Protein AF-A0A1V4RR25-F1 (afdb_monomer)

Secondary structure (DSSP, 8-state):
--HHHHHHHHHHHHHHSS--TT-HHHHHHHHHHHHHHH-----GGGSSHHHHSSHHHHHHHHHHHH-TT--------

Structure (mmCIF, N/CA/C/O backbone):
data_AF-A0A1V4RR25-F1
#
_entry.id   AF-A0A1V4RR25-F1
#
loop_
_atom_site.group_PDB
_atom_site.id
_atom_site.type_symbol
_atom_site.label_atom_id
_atom_site.label_alt_id
_atom_site.label_comp_id
_atom_site.label_asym_id
_atom_site.label_entity_id
_atom_site.label_seq_id
_atom_site.pdbx_PDB_ins_code
_atom_site.Cartn_x
_atom_site.Cartn_y
_atom_site.Cartn_z
_atom_site.occupancy
_atom_site.B_iso_or_equiv
_atom_site.auth_seq_id
_atom_site.auth_comp_id
_atom_site.auth_asym_id
_atom_site.auth_atom_id
_atom_site.pdbx_PDB_model_num
ATOM 1 N N . MET A 1 1 ? -8.028 1.087 12.893 1.00 63.69 1 MET A N 1
ATOM 2 C CA . MET A 1 1 ? -7.101 2.077 12.337 1.00 63.69 1 MET A CA 1
ATOM 3 C C . MET A 1 1 ? -7.899 3.276 11.906 1.00 63.69 1 MET A C 1
ATOM 5 O O . MET A 1 1 ? -8.934 3.080 11.276 1.00 63.69 1 MET A O 1
ATOM 9 N N . ASP A 1 2 ? -7.465 4.468 12.288 1.00 73.50 2 ASP A N 1
ATOM 10 C CA . ASP A 1 2 ? -8.038 5.716 11.784 1.00 73.50 2 ASP A CA 1
ATOM 11 C C . ASP A 1 2 ? -7.326 6.187 10.499 1.00 73.50 2 ASP A C 1
ATOM 13 O O . ASP A 1 2 ? -6.329 5.607 10.059 1.00 73.50 2 ASP A O 1
ATOM 17 N N . SER A 1 3 ? -7.865 7.222 9.848 1.00 73.62 3 SER A N 1
ATOM 18 C CA . SER A 1 3 ? -7.309 7.754 8.599 1.00 73.62 3 SER A CA 1
ATOM 19 C C . SER A 1 3 ? -5.890 8.310 8.752 1.00 73.62 3 SER A C 1
ATOM 21 O O . SER A 1 3 ? -5.141 8.336 7.777 1.00 73.62 3 SER A O 1
ATOM 23 N N . GLN A 1 4 ? -5.517 8.762 9.951 1.00 77.69 4 GLN A N 1
ATOM 24 C CA . GLN A 1 4 ? -4.204 9.336 10.221 1.00 77.69 4 GLN A CA 1
ATOM 25 C C . GLN A 1 4 ? -3.143 8.236 10.346 1.00 77.69 4 GLN A C 1
ATOM 27 O O . GLN A 1 4 ? -2.072 8.361 9.756 1.00 77.69 4 GLN A O 1
ATOM 32 N N . GLU A 1 5 ? -3.463 7.127 11.016 1.00 79.44 5 GLU A N 1
ATOM 33 C CA . GLU A 1 5 ? -2.591 5.948 11.090 1.00 79.44 5 GLU A CA 1
ATOM 34 C C . GLU A 1 5 ? -2.315 5.360 9.693 1.00 79.44 5 GLU A C 1
ATOM 36 O O . GLU A 1 5 ? -1.179 5.002 9.384 1.00 79.44 5 GLU A O 1
ATOM 41 N N . ILE A 1 6 ? -3.326 5.313 8.809 1.00 79.12 6 ILE A N 1
ATOM 42 C CA . ILE A 1 6 ? -3.153 4.874 7.409 1.00 79.12 6 ILE A CA 1
ATOM 43 C C . ILE A 1 6 ? -2.147 5.777 6.684 1.00 79.12 6 ILE A C 1
ATOM 45 O O . ILE A 1 6 ? -1.223 5.282 6.032 1.00 79.12 6 ILE A O 1
ATOM 49 N N . HIS A 1 7 ? -2.324 7.095 6.809 1.00 80.19 7 HIS A N 1
ATOM 50 C CA . HIS A 1 7 ? -1.456 8.081 6.176 1.00 80.19 7 HIS A CA 1
ATOM 51 C C . HIS A 1 7 ? -0.007 7.952 6.658 1.00 80.19 7 HIS A C 1
ATOM 53 O O . HIS A 1 7 ? 0.913 7.909 5.842 1.00 80.19 7 HIS A O 1
ATOM 59 N N . GLU A 1 8 ? 0.206 7.851 7.973 1.00 82.19 8 GLU A N 1
ATOM 60 C CA . GLU A 1 8 ? 1.540 7.727 8.566 1.00 82.19 8 GLU A CA 1
ATOM 61 C C . GLU A 1 8 ? 2.247 6.450 8.096 1.00 82.19 8 GLU A C 1
ATOM 63 O O . GLU A 1 8 ? 3.380 6.530 7.614 1.00 82.19 8 GLU A O 1
ATOM 68 N N . CYS A 1 9 ? 1.572 5.297 8.118 1.00 82.00 9 CYS A N 1
ATOM 69 C CA . CYS A 1 9 ? 2.162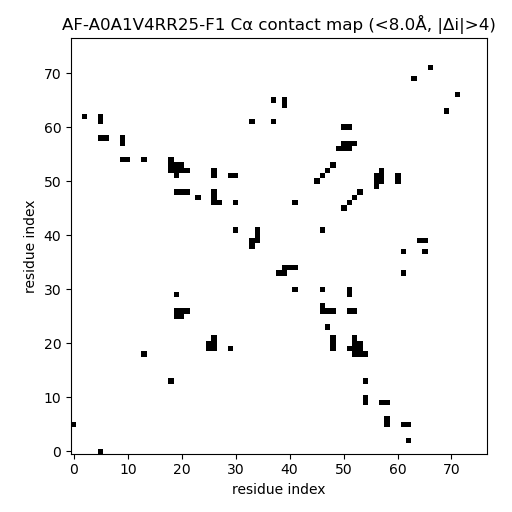 4.039 7.663 1.00 82.00 9 CYS A CA 1
ATOM 70 C C . CYS A 1 9 ? 2.538 4.054 6.174 1.00 82.00 9 CYS A C 1
ATOM 72 O O . CYS A 1 9 ? 3.623 3.598 5.800 1.00 82.00 9 CYS A O 1
ATOM 74 N N . ILE A 1 10 ? 1.671 4.590 5.311 1.00 80.56 10 ILE A N 1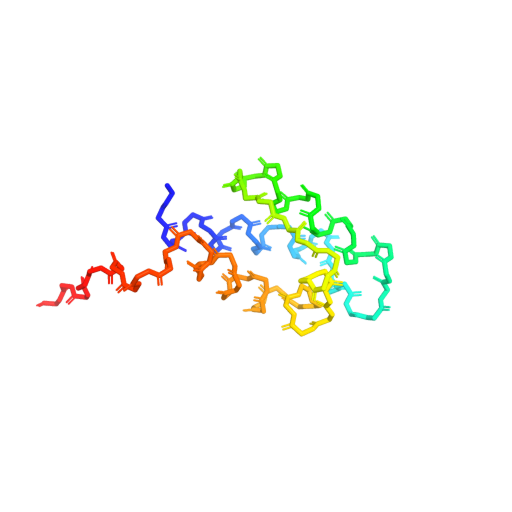
ATOM 75 C CA . ILE A 1 10 ? 1.938 4.659 3.867 1.00 80.56 10 ILE A CA 1
ATOM 76 C C . ILE A 1 10 ? 3.028 5.692 3.566 1.00 80.56 10 ILE A C 1
ATOM 78 O O . ILE A 1 10 ? 3.890 5.446 2.721 1.00 80.56 10 ILE A O 1
ATOM 82 N N . ALA A 1 11 ? 3.053 6.816 4.284 1.00 79.69 11 ALA A N 1
ATOM 83 C CA . ALA A 1 11 ? 4.106 7.818 4.156 1.00 79.69 11 ALA A CA 1
ATOM 84 C C . ALA A 1 11 ? 5.473 7.288 4.619 1.00 79.69 11 ALA A C 1
ATOM 86 O O . ALA A 1 11 ? 6.497 7.618 4.017 1.00 79.69 11 ALA A O 1
ATOM 87 N N . GLU A 1 12 ? 5.525 6.469 5.673 1.00 78.94 12 GLU A N 1
ATOM 88 C CA . GLU A 1 12 ? 6.759 5.806 6.106 1.00 78.94 12 GLU A CA 1
ATOM 89 C C . GLU A 1 12 ? 7.243 4.773 5.091 1.00 78.94 12 GLU A C 1
ATOM 91 O O . GLU A 1 12 ? 8.413 4.808 4.700 1.00 78.94 12 GLU A O 1
ATOM 96 N N . PHE A 1 13 ? 6.345 3.922 4.591 1.00 77.81 13 PHE A N 1
ATOM 97 C CA . PHE A 1 13 ? 6.664 2.993 3.509 1.00 77.81 13 PHE A CA 1
ATOM 98 C C . PHE A 1 13 ? 7.179 3.737 2.269 1.00 77.81 13 PHE A C 1
ATOM 100 O O . PHE A 1 13 ? 8.175 3.347 1.654 1.00 77.81 13 PHE A O 1
ATOM 107 N N . GLY A 1 14 ? 6.572 4.880 1.959 1.00 70.19 14 GLY A N 1
ATOM 108 C CA . GLY A 1 14 ? 6.954 5.695 0.823 1.00 70.19 14 GLY A CA 1
ATOM 109 C C . GLY A 1 14 ? 8.308 6.397 0.925 1.00 70.19 14 GLY A C 1
ATOM 110 O O . GLY A 1 14 ? 8.945 6.689 -0.089 1.00 70.19 14 GLY A O 1
ATOM 111 N N . LYS A 1 15 ? 8.813 6.609 2.143 1.00 71.19 15 LYS A N 1
ATOM 112 C CA . LYS A 1 15 ? 10.196 7.063 2.362 1.00 71.19 15 LYS A CA 1
ATOM 113 C C . LYS A 1 15 ? 11.220 5.959 2.092 1.00 71.19 15 LYS A C 1
ATOM 115 O O . LYS A 1 15 ? 12.366 6.274 1.781 1.00 71.19 15 LYS A O 1
ATOM 120 N N . ILE A 1 16 ? 10.824 4.693 2.226 1.00 70.69 16 ILE A N 1
ATOM 121 C CA . ILE A 1 16 ? 11.682 3.522 1.996 1.00 70.69 16 ILE A CA 1
ATOM 122 C C . ILE A 1 16 ? 11.683 3.150 0.506 1.00 70.69 16 ILE A C 1
ATOM 124 O O . ILE A 1 16 ? 12.745 2.896 -0.062 1.00 70.69 16 ILE A O 1
ATOM 128 N N . ARG A 1 17 ? 10.512 3.176 -0.143 1.00 65.56 17 ARG A N 1
ATOM 129 C CA . ARG A 1 17 ? 10.340 2.989 -1.592 1.00 65.56 17 ARG A CA 1
ATOM 130 C C . ARG A 1 17 ? 9.744 4.252 -2.217 1.00 65.56 17 ARG A C 1
ATOM 132 O O . ARG A 1 17 ? 8.538 4.487 -2.135 1.00 65.56 17 ARG A O 1
ATOM 139 N N . GLN A 1 18 ? 10.597 5.042 -2.874 1.00 62.94 18 GLN A N 1
ATOM 140 C CA . GLN A 1 18 ? 10.167 6.147 -3.736 1.00 62.94 18 GLN A CA 1
ATOM 141 C C . GLN A 1 18 ? 9.481 5.576 -4.983 1.00 62.94 18 GLN A C 1
ATOM 143 O O . GLN A 1 18 ? 10.163 5.218 -5.934 1.00 62.94 18 GLN A O 1
ATOM 148 N N . ASP A 1 19 ? 8.152 5.493 -4.923 1.00 64.56 19 ASP A N 1
ATOM 149 C CA . ASP A 1 19 ? 7.209 5.146 -5.992 1.00 64.56 19 ASP A CA 1
ATOM 150 C C . ASP A 1 19 ? 7.399 3.774 -6.666 1.00 64.56 19 ASP A C 1
ATOM 152 O O . ASP A 1 19 ? 8.443 3.434 -7.219 1.00 64.56 19 ASP A O 1
ATOM 156 N N . ALA A 1 20 ? 6.336 2.967 -6.667 1.00 68.75 20 ALA A N 1
ATOM 157 C CA . ALA A 1 20 ? 6.335 1.694 -7.386 1.00 68.75 20 ALA A CA 1
ATOM 158 C C . ALA A 1 20 ? 6.275 1.895 -8.910 1.00 68.75 20 ALA A C 1
ATOM 160 O O . ALA A 1 20 ? 6.798 1.079 -9.671 1.00 68.75 20 ALA A O 1
ATOM 161 N N . GLY A 1 21 ? 5.682 3.009 -9.359 1.00 69.31 21 GLY A N 1
ATOM 162 C CA . GLY A 1 21 ? 5.589 3.369 -10.768 1.00 69.31 21 GLY A CA 1
ATOM 163 C C . GLY A 1 21 ? 4.989 2.238 -11.608 1.00 69.31 21 GLY A C 1
ATOM 164 O O . GLY A 1 21 ? 3.908 1.738 -11.311 1.00 69.31 21 GLY A O 1
ATOM 165 N N . ARG A 1 22 ? 5.717 1.831 -12.656 1.00 66.12 22 ARG A N 1
ATOM 166 C CA . ARG A 1 22 ? 5.351 0.736 -13.579 1.00 66.12 22 ARG A CA 1
ATOM 167 C C . ARG A 1 22 ? 6.078 -0.577 -13.314 1.00 66.12 22 ARG A C 1
ATOM 169 O O . ARG A 1 22 ? 6.016 -1.483 -14.141 1.00 66.12 22 ARG A O 1
ATOM 176 N N . ASP A 1 23 ? 6.835 -0.660 -12.229 1.00 81.56 23 ASP A N 1
ATOM 177 C CA . ASP A 1 23 ? 7.583 -1.867 -11.909 1.00 81.56 23 ASP A CA 1
ATOM 178 C C . ASP A 1 23 ? 6.638 -2.881 -11.246 1.00 81.56 23 ASP A C 1
ATOM 180 O O . ASP A 1 23 ? 6.152 -2.670 -10.137 1.00 81.56 23 ASP A O 1
ATOM 184 N N . GLU A 1 24 ? 6.347 -3.979 -11.944 1.00 79.50 24 GLU A N 1
ATOM 185 C CA . GLU A 1 24 ? 5.441 -5.025 -11.450 1.00 79.50 24 GLU A CA 1
ATOM 186 C C . GLU A 1 24 ? 5.925 -5.648 -10.133 1.00 79.50 24 GLU A C 1
ATOM 188 O O . GLU A 1 24 ? 5.111 -5.939 -9.258 1.00 79.50 24 GLU A O 1
ATOM 193 N N . ALA A 1 25 ? 7.240 -5.811 -9.946 1.00 85.00 25 ALA A N 1
ATOM 194 C CA . ALA A 1 25 ? 7.782 -6.329 -8.693 1.00 85.00 25 ALA A CA 1
ATOM 195 C C . ALA A 1 25 ? 7.607 -5.308 -7.561 1.00 85.00 25 ALA A C 1
ATOM 197 O O . ALA A 1 25 ? 7.313 -5.679 -6.426 1.00 85.00 25 ALA A O 1
ATOM 198 N N . ALA A 1 26 ? 7.729 -4.017 -7.872 1.00 84.81 26 ALA A N 1
ATOM 199 C CA . ALA A 1 26 ? 7.436 -2.956 -6.924 1.00 84.81 26 ALA A CA 1
ATOM 200 C C . ALA A 1 26 ? 5.964 -2.920 -6.516 1.00 84.81 26 ALA A C 1
ATOM 202 O O . ALA A 1 26 ? 5.680 -2.845 -5.324 1.00 84.81 26 ALA A O 1
ATOM 203 N N . LEU A 1 27 ? 5.046 -3.001 -7.482 1.00 86.31 27 LEU A N 1
ATOM 204 C CA . LEU A 1 27 ? 3.605 -3.028 -7.228 1.00 86.31 27 LEU A CA 1
ATOM 205 C C . LEU A 1 27 ? 3.218 -4.234 -6.366 1.00 86.31 27 LEU A C 1
ATOM 207 O O . LEU A 1 27 ? 2.454 -4.077 -5.418 1.00 86.31 27 LEU A O 1
ATOM 211 N N . MET A 1 28 ? 3.807 -5.402 -6.636 1.00 89.00 28 MET A N 1
ATOM 212 C CA . MET A 1 28 ? 3.613 -6.609 -5.830 1.00 89.00 28 MET A CA 1
ATOM 213 C C . MET A 1 28 ? 4.112 -6.428 -4.388 1.00 89.00 28 MET A C 1
ATOM 215 O O . MET A 1 28 ? 3.445 -6.845 -3.447 1.00 89.00 28 MET A O 1
ATOM 219 N N . GLU A 1 29 ? 5.262 -5.783 -4.177 1.00 87.75 29 GLU A N 1
ATOM 220 C CA . GLU A 1 29 ? 5.751 -5.504 -2.821 1.00 87.75 29 GLU A CA 1
ATOM 221 C C . GLU A 1 29 ? 4.851 -4.525 -2.059 1.00 87.75 29 GLU A C 1
ATOM 223 O O . GLU A 1 29 ? 4.602 -4.729 -0.870 1.00 87.75 29 GLU A O 1
ATOM 228 N N . VAL A 1 30 ? 4.332 -3.488 -2.728 1.00 87.38 30 VAL A N 1
ATOM 229 C CA . VAL A 1 30 ? 3.348 -2.577 -2.119 1.00 87.38 30 VAL A CA 1
ATOM 230 C C . VAL A 1 30 ? 2.064 -3.329 -1.787 1.00 87.38 30 VAL A C 1
ATOM 232 O O . VAL A 1 30 ? 1.509 -3.123 -0.712 1.00 87.38 30 VAL A O 1
ATOM 235 N N . ALA A 1 31 ? 1.614 -4.215 -2.677 1.00 89.88 31 ALA A N 1
ATOM 236 C CA . ALA A 1 31 ? 0.439 -5.040 -2.453 1.00 89.88 31 ALA A CA 1
ATOM 237 C C . ALA A 1 31 ? 0.609 -5.907 -1.201 1.00 89.88 31 ALA A C 1
ATOM 239 O O . ALA A 1 31 ? -0.190 -5.789 -0.281 1.00 89.88 31 ALA A O 1
ATOM 240 N N . LEU A 1 32 ? 1.698 -6.675 -1.104 1.00 89.56 32 LEU A N 1
ATOM 241 C CA . LEU A 1 32 ? 1.983 -7.518 0.062 1.00 89.56 32 LEU A CA 1
ATOM 242 C C . LEU A 1 32 ? 2.061 -6.714 1.365 1.00 89.56 32 LEU A C 1
ATOM 244 O O . LEU A 1 32 ? 1.535 -7.147 2.386 1.00 89.56 32 LEU A O 1
ATOM 248 N N . PHE A 1 33 ? 2.692 -5.536 1.332 1.00 88.62 33 PHE A N 1
ATOM 249 C CA . PHE A 1 33 ? 2.734 -4.636 2.485 1.00 88.62 33 PHE A CA 1
ATOM 250 C C . PHE A 1 33 ? 1.330 -4.195 2.907 1.00 88.62 33 PHE A C 1
ATOM 252 O O . PHE A 1 33 ? 0.999 -4.207 4.089 1.00 88.62 33 PHE A O 1
ATOM 259 N N . VAL A 1 34 ? 0.498 -3.815 1.939 1.00 87.94 34 VAL A N 1
ATOM 260 C CA . VAL A 1 34 ? -0.873 -3.379 2.187 1.00 87.94 34 VAL A CA 1
ATOM 261 C C . VAL A 1 34 ? -1.738 -4.527 2.722 1.00 87.94 34 VAL A C 1
ATOM 263 O O . VAL A 1 34 ? -2.508 -4.328 3.663 1.00 87.94 34 VAL A O 1
ATOM 266 N N . GLU A 1 35 ? -1.612 -5.729 2.166 1.00 90.19 35 GLU A N 1
ATOM 267 C CA . GLU A 1 35 ? -2.362 -6.898 2.629 1.00 90.19 35 GLU A CA 1
ATOM 268 C C . GLU A 1 35 ? -1.983 -7.296 4.059 1.00 90.19 35 GLU A C 1
ATOM 270 O O . GLU A 1 35 ? -2.866 -7.521 4.888 1.00 90.19 35 GLU A O 1
ATOM 275 N N . ASP A 1 36 ? -0.683 -7.326 4.369 1.00 89.25 36 ASP A N 1
ATOM 276 C CA . ASP A 1 36 ? -0.170 -7.676 5.697 1.00 89.25 36 ASP A CA 1
ATOM 277 C C . ASP A 1 36 ? -0.545 -6.623 6.750 1.00 89.25 36 ASP A C 1
ATOM 279 O O . ASP A 1 36 ? -1.021 -6.959 7.835 1.00 89.25 36 ASP A O 1
ATOM 283 N N . LEU A 1 37 ? -0.391 -5.337 6.418 1.00 87.19 37 LEU A N 1
ATOM 284 C CA . LEU A 1 37 ? -0.597 -4.251 7.371 1.00 87.19 37 LEU A CA 1
ATOM 285 C C . LEU A 1 37 ? -2.079 -3.969 7.641 1.00 87.19 37 LEU A C 1
ATOM 287 O O . LEU A 1 37 ? -2.477 -3.780 8.791 1.00 87.19 37 LEU A O 1
ATOM 291 N N . PHE A 1 38 ? -2.895 -3.907 6.589 1.00 85.31 38 PHE A N 1
ATOM 292 C CA . PHE A 1 38 ? -4.301 -3.512 6.703 1.00 85.31 38 PHE A CA 1
ATOM 293 C C . PHE A 1 38 ? -5.254 -4.712 6.741 1.00 85.31 38 PHE A C 1
ATOM 295 O O . PHE A 1 38 ? -6.456 -4.526 6.932 1.00 85.31 38 PHE A O 1
ATOM 302 N N . GLY A 1 39 ? -4.747 -5.938 6.567 1.00 85.62 39 GLY A N 1
ATOM 303 C CA . GLY A 1 39 ? -5.557 -7.158 6.570 1.00 85.62 39 GLY A CA 1
ATOM 304 C C . GLY A 1 39 ? -6.558 -7.226 5.414 1.00 85.62 39 GLY A C 1
ATOM 305 O O . GLY A 1 39 ? -7.590 -7.890 5.532 1.00 85.62 39 GLY A O 1
ATOM 306 N N . ILE A 1 40 ? -6.292 -6.506 4.321 1.00 85.81 40 ILE A N 1
ATOM 307 C CA . ILE A 1 40 ? -7.116 -6.528 3.110 1.00 85.81 40 ILE A CA 1
ATOM 308 C C . ILE A 1 40 ? -6.547 -7.535 2.113 1.00 85.81 40 ILE A C 1
ATOM 310 O O . ILE A 1 40 ? -5.368 -7.846 2.161 1.00 85.81 40 ILE A O 1
ATOM 314 N N . VAL A 1 41 ? -7.382 -8.048 1.211 1.00 88.62 41 VAL A N 1
ATOM 315 C CA . VAL A 1 41 ? -6.929 -8.916 0.115 1.00 88.62 41 VAL A CA 1
ATOM 316 C C . VAL A 1 41 ? -7.082 -8.157 -1.196 1.00 88.62 41 V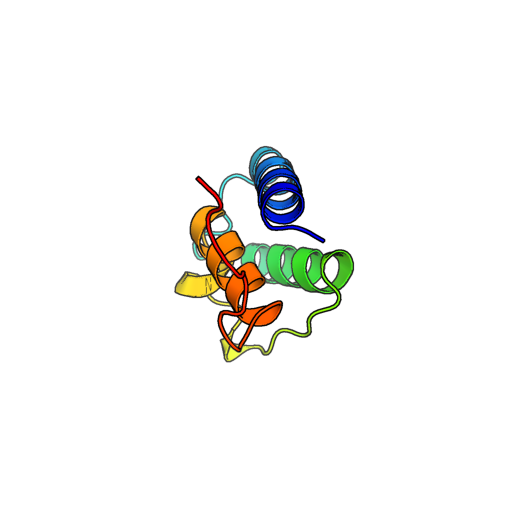AL A C 1
ATOM 318 O O . VAL A 1 41 ? -8.157 -7.613 -1.489 1.00 88.62 41 VAL A O 1
ATOM 321 N N . LEU A 1 42 ? -5.992 -8.102 -1.950 1.00 88.94 42 LEU A N 1
ATOM 322 C CA . LEU A 1 42 ? -5.881 -7.479 -3.256 1.00 88.94 42 LEU A CA 1
ATOM 323 C C . LEU A 1 42 ? -6.017 -8.549 -4.336 1.00 88.94 42 LEU A C 1
ATOM 325 O O . LEU A 1 42 ? -5.445 -9.632 -4.252 1.00 88.94 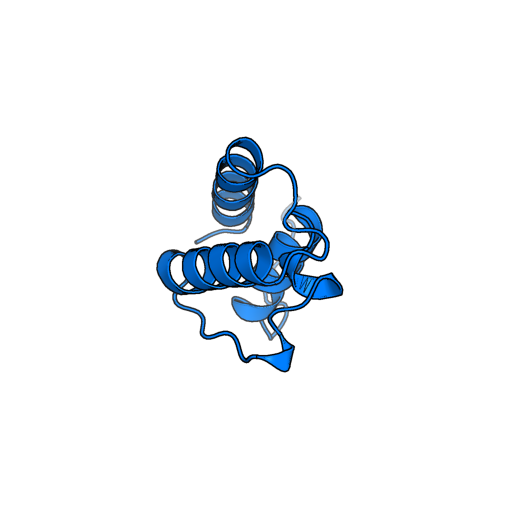42 LEU A O 1
ATOM 329 N N . SER A 1 43 ? -6.795 -8.249 -5.367 1.00 90.81 43 SER A N 1
ATOM 330 C CA . SER A 1 43 ? -6.813 -9.058 -6.588 1.00 90.81 43 SER A CA 1
ATOM 331 C C . SER A 1 43 ? -5.757 -8.575 -7.582 1.00 90.81 43 SER A C 1
ATOM 333 O O . SER A 1 43 ? -5.373 -7.410 -7.544 1.00 90.81 43 SER A O 1
ATOM 335 N N . ASP A 1 44 ? -5.327 -9.439 -8.506 1.00 87.62 44 ASP A N 1
ATOM 336 C CA . ASP A 1 44 ? -4.332 -9.088 -9.536 1.00 87.62 44 ASP A CA 1
ATOM 337 C C . ASP A 1 44 ? -4.725 -7.827 -10.330 1.00 87.62 44 ASP A C 1
ATOM 339 O O . ASP A 1 44 ? -3.877 -6.986 -10.617 1.00 87.62 44 ASP A O 1
ATOM 343 N N . ASP A 1 45 ? -6.021 -7.642 -10.612 1.00 89.50 45 ASP A N 1
ATOM 344 C CA . ASP A 1 45 ? -6.551 -6.454 -11.301 1.00 89.50 45 ASP A CA 1
ATOM 345 C C . ASP A 1 45 ? -6.411 -5.161 -10.472 1.00 89.50 45 ASP A C 1
ATOM 347 O O . ASP A 1 45 ? -6.404 -4.053 -11.012 1.00 89.50 45 ASP A O 1
ATOM 351 N N . GLU A 1 46 ? -6.316 -5.283 -9.147 1.00 89.75 46 GLU A N 1
ATOM 352 C CA . GLU A 1 46 ? -6.133 -4.161 -8.226 1.00 89.75 46 GLU A CA 1
ATOM 353 C C . GLU A 1 46 ? -4.656 -3.805 -8.028 1.00 89.75 46 GLU A C 1
ATOM 355 O O . GLU A 1 46 ? -4.360 -2.668 -7.649 1.00 89.75 46 GLU A O 1
ATOM 360 N N . ILE A 1 47 ? -3.739 -4.731 -8.329 1.00 89.50 47 ILE A N 1
ATOM 361 C CA . ILE A 1 47 ? -2.285 -4.541 -8.251 1.00 89.50 47 ILE A CA 1
ATOM 362 C C . ILE A 1 47 ? -1.806 -3.840 -9.528 1.00 89.50 47 ILE A C 1
ATOM 364 O O . ILE A 1 47 ? -1.185 -4.421 -10.415 1.00 89.50 47 ILE A O 1
ATOM 368 N N . CYS A 1 48 ? -2.122 -2.552 -9.639 1.00 89.44 48 CYS A N 1
ATOM 369 C CA . CYS A 1 48 ? -1.799 -1.744 -10.810 1.00 89.44 48 CYS A CA 1
ATOM 370 C C . CYS A 1 48 ? -1.251 -0.361 -10.433 1.00 89.44 48 CYS A C 1
ATOM 372 O O . CYS A 1 48 ? -1.431 0.121 -9.313 1.00 89.44 48 CYS A O 1
ATOM 374 N N . GLU A 1 49 ? -0.601 0.301 -11.395 1.00 88.19 49 GLU A N 1
ATOM 375 C CA . GLU A 1 49 ? -0.041 1.655 -11.234 1.00 88.19 49 GLU A CA 1
ATOM 376 C C . GLU A 1 49 ? -1.100 2.664 -10.750 1.00 88.19 49 GLU A C 1
ATOM 378 O O . GLU A 1 49 ? -0.808 3.524 -9.923 1.00 88.19 49 GLU A O 1
ATOM 383 N N . GLU A 1 50 ? -2.348 2.535 -11.207 1.00 88.38 50 GLU A N 1
ATOM 384 C CA . GLU A 1 50 ? -3.435 3.464 -10.870 1.00 88.38 50 GLU A CA 1
ATOM 385 C C . GLU A 1 50 ? -3.875 3.382 -9.400 1.00 88.38 50 GLU A C 1
ATOM 387 O O . GLU A 1 50 ? -4.381 4.368 -8.860 1.00 88.38 50 GLU A O 1
ATOM 392 N N . ASN A 1 51 ? -3.659 2.235 -8.748 1.00 87.94 51 ASN A N 1
ATOM 393 C CA . ASN A 1 51 ? -4.020 2.015 -7.348 1.00 87.94 51 ASN A CA 1
ATOM 394 C C . ASN A 1 51 ? -2.809 2.061 -6.415 1.00 87.94 51 ASN A C 1
ATOM 396 O O . ASN A 1 51 ? -2.926 2.591 -5.318 1.00 87.94 51 ASN A O 1
ATOM 400 N N . LEU A 1 52 ? -1.666 1.505 -6.828 1.00 88.75 52 LEU A N 1
ATOM 401 C CA . LEU A 1 52 ? -0.500 1.274 -5.965 1.00 88.75 52 LEU A CA 1
ATOM 402 C C . LEU A 1 52 ? 0.785 1.947 -6.474 1.00 88.75 52 LEU A C 1
ATOM 404 O O . LEU A 1 52 ? 1.829 1.850 -5.829 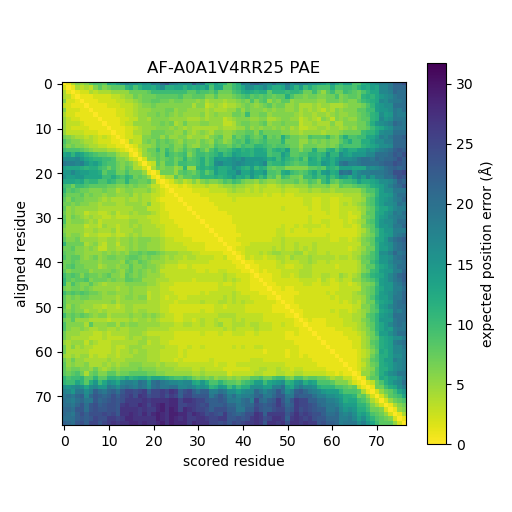1.00 88.75 52 LEU A O 1
ATOM 408 N N . GLY A 1 53 ? 0.739 2.615 -7.631 1.00 85.12 53 GLY A N 1
ATOM 409 C CA . GLY A 1 53 ? 1.926 3.171 -8.289 1.00 85.12 53 GLY A CA 1
ATOM 410 C C . GLY A 1 53 ? 2.561 4.348 -7.551 1.00 85.12 53 GLY A C 1
ATOM 411 O O . GLY A 1 53 ? 3.766 4.568 -7.681 1.00 85.12 53 GLY A O 1
ATOM 412 N N . ALA A 1 54 ? 1.775 5.072 -6.752 1.00 85.69 54 ALA A N 1
ATOM 413 C CA . ALA A 1 54 ? 2.215 6.216 -5.960 1.00 85.69 54 ALA A CA 1
ATOM 414 C C . ALA A 1 54 ? 1.542 6.215 -4.582 1.00 85.69 54 ALA A C 1
ATOM 416 O O . ALA A 1 54 ? 0.407 5.761 -4.438 1.00 85.69 54 ALA A O 1
ATOM 417 N N . HIS A 1 55 ? 2.210 6.776 -3.570 1.00 84.56 55 HIS A N 1
ATOM 418 C CA . HIS A 1 55 ? 1.753 6.701 -2.170 1.00 84.56 55 HIS A CA 1
ATOM 419 C C . HIS A 1 55 ? 0.346 7.263 -1.958 1.00 84.56 55 HIS A C 1
ATOM 421 O O . HIS A 1 55 ? -0.464 6.675 -1.250 1.00 84.56 55 HIS A O 1
ATOM 427 N N . ASN A 1 56 ? 0.029 8.374 -2.621 1.00 83.56 56 ASN A N 1
ATOM 428 C CA . ASN A 1 56 ? -1.283 9.012 -2.548 1.00 83.56 56 ASN A CA 1
ATOM 429 C C . ASN A 1 56 ? -2.402 8.185 -3.208 1.00 83.56 56 ASN A C 1
ATOM 431 O O . ASN A 1 56 ? -3.570 8.347 -2.852 1.00 83.56 56 ASN A O 1
ATOM 435 N N . LEU A 1 57 ? -2.071 7.349 -4.196 1.00 88.12 57 LEU A N 1
ATOM 436 C CA . LEU A 1 57 ? -3.012 6.422 -4.824 1.00 88.12 57 LEU A CA 1
ATOM 437 C C . LEU A 1 57 ? -3.263 5.245 -3.885 1.00 88.12 57 LEU A C 1
ATOM 439 O O . LEU A 1 57 ? -4.423 4.956 -3.586 1.00 88.12 57 LEU A O 1
ATOM 443 N N . THR A 1 58 ? -2.189 4.677 -3.327 1.00 88.00 58 THR A N 1
ATOM 444 C CA . THR A 1 58 ? -2.257 3.577 -2.360 1.00 88.00 58 THR A CA 1
ATOM 445 C C . THR A 1 58 ? -3.097 3.962 -1.151 1.00 88.00 58 THR A C 1
ATOM 447 O O . THR A 1 58 ? -3.985 3.217 -0.753 1.00 88.00 58 THR A O 1
ATOM 450 N N . GLU A 1 59 ? -2.885 5.157 -0.600 1.00 87.50 59 GLU A N 1
ATOM 451 C CA . GLU A 1 59 ? -3.652 5.669 0.537 1.00 87.50 59 GLU A CA 1
ATOM 452 C C . GLU A 1 59 ? -5.149 5.748 0.241 1.00 87.50 59 GLU A C 1
ATOM 454 O O . GLU A 1 59 ? -5.964 5.198 0.983 1.00 87.50 59 GLU A O 1
ATOM 459 N N . LYS A 1 60 ? -5.523 6.370 -0.882 1.00 87.88 60 LYS A N 1
ATOM 460 C CA . LYS A 1 60 ? -6.929 6.469 -1.294 1.00 87.88 60 LYS A CA 1
ATOM 461 C C . LYS A 1 60 ? -7.552 5.098 -1.523 1.00 87.88 60 LYS A C 1
ATOM 463 O O . LYS A 1 60 ? -8.715 4.889 -1.180 1.00 87.88 60 LYS A O 1
ATOM 468 N N . PHE A 1 61 ? -6.794 4.182 -2.115 1.00 89.50 61 PHE A N 1
ATOM 469 C CA . PHE A 1 61 ? -7.243 2.826 -2.378 1.00 89.50 61 PHE A CA 1
ATOM 470 C C . PHE A 1 61 ? -7.495 2.058 -1.072 1.00 89.50 61 PHE A C 1
ATOM 472 O O . PHE A 1 61 ? -8.572 1.487 -0.891 1.00 89.50 61 PHE A O 1
ATOM 479 N N . VAL A 1 62 ? -6.545 2.102 -0.135 1.00 88.38 62 VAL A N 1
ATOM 480 C CA . VAL A 1 62 ? -6.649 1.445 1.175 1.00 88.38 62 VAL A CA 1
ATOM 481 C C . VAL A 1 62 ? -7.809 2.016 1.985 1.00 88.38 62 VAL A C 1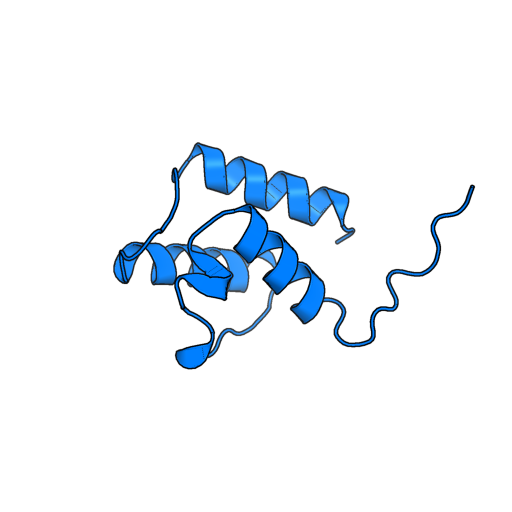
ATOM 483 O O . VAL A 1 62 ? -8.621 1.246 2.493 1.00 88.38 62 VAL A O 1
ATOM 486 N N . MET A 1 63 ? -7.958 3.343 2.044 1.00 85.44 63 MET A N 1
ATOM 487 C CA . MET A 1 63 ? -9.097 3.974 2.722 1.00 85.44 63 MET A CA 1
ATOM 488 C C . MET A 1 63 ? -10.434 3.502 2.145 1.00 85.44 63 MET A C 1
ATOM 490 O O . MET A 1 63 ? -11.334 3.135 2.893 1.00 85.44 63 MET A O 1
ATOM 494 N N . LYS A 1 64 ? -10.553 3.431 0.814 1.00 86.75 64 LYS A N 1
ATOM 495 C CA . LYS A 1 64 ? -11.76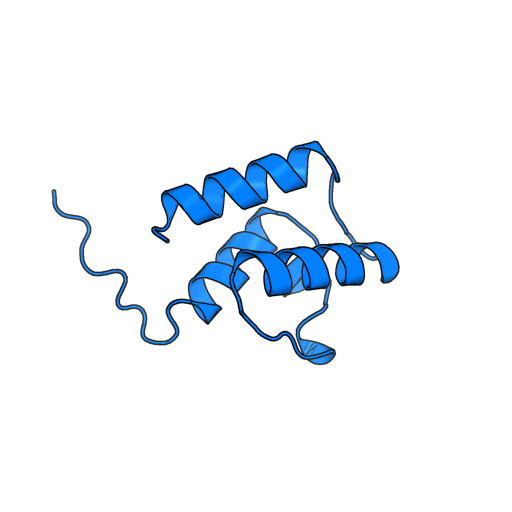7 2.941 0.147 1.00 86.75 64 LYS A CA 1
ATOM 496 C C . LYS A 1 64 ? -12.053 1.462 0.439 1.00 86.75 64 LYS A C 1
ATOM 498 O O . LYS A 1 64 ? -13.213 1.064 0.486 1.00 86.75 64 LYS A O 1
ATOM 503 N N . LYS A 1 65 ? -11.017 0.632 0.593 1.00 85.38 65 LYS A N 1
ATOM 504 C CA . LYS A 1 65 ? -11.153 -0.796 0.929 1.00 85.38 65 LYS A CA 1
ATOM 505 C C . LYS A 1 65 ? -11.557 -1.021 2.381 1.00 85.38 65 LYS A C 1
ATOM 507 O O . LYS A 1 65 ? -12.353 -1.917 2.645 1.00 85.38 65 LYS A O 1
ATOM 512 N N . LEU A 1 66 ? -11.002 -0.232 3.295 1.00 83.50 66 LEU A N 1
ATOM 513 C CA . LEU A 1 66 ? -11.312 -0.304 4.721 1.00 83.50 66 LEU A CA 1
ATOM 514 C C . LEU A 1 66 ? -12.687 0.293 5.043 1.00 83.50 66 LEU A C 1
ATOM 516 O O . LEU A 1 66 ? -13.326 -0.150 5.993 1.00 83.50 66 LEU A O 1
ATOM 520 N N . ASP A 1 67 ? -13.157 1.238 4.227 1.00 76.94 67 ASP A N 1
ATOM 521 C CA . ASP A 1 67 ? -14.463 1.877 4.373 1.00 76.94 67 ASP A CA 1
ATOM 522 C C . ASP A 1 67 ? -15.226 1.951 3.031 1.00 76.94 67 ASP A C 1
ATOM 524 O O . ASP A 1 67 ? -15.288 2.999 2.377 1.00 76.94 67 ASP A O 1
ATOM 528 N N . PRO A 1 68 ? -15.814 0.827 2.583 1.00 62.31 68 PRO A N 1
ATOM 529 C CA . PRO A 1 68 ? -16.530 0.753 1.311 1.00 62.31 68 PRO A CA 1
ATOM 530 C C . PRO A 1 68 ? -17.879 1.492 1.314 1.00 62.31 68 PRO A C 1
ATOM 532 O O . PRO A 1 68 ? -18.441 1.717 0.240 1.00 62.31 68 PRO A O 1
ATOM 535 N N . GLU A 1 69 ? -18.405 1.869 2.486 1.00 55.81 69 GLU A N 1
ATOM 536 C CA . GLU A 1 69 ? -19.679 2.589 2.634 1.00 55.81 69 GLU A CA 1
ATOM 537 C C . GLU A 1 69 ? -19.501 4.111 2.806 1.00 55.81 69 GLU A C 1
ATOM 539 O O . GLU A 1 69 ? -20.489 4.845 2.789 1.00 55.81 69 GLU A O 1
ATOM 544 N N . GLY A 1 70 ? -18.264 4.613 2.911 1.00 50.91 70 GLY A N 1
ATOM 545 C CA . GLY A 1 70 ? -17.999 6.038 3.120 1.00 50.91 70 GLY A CA 1
ATOM 546 C C . GLY A 1 70 ? -18.449 6.531 4.498 1.00 50.91 70 GLY A C 1
ATOM 547 O O . GLY A 1 70 ? -18.799 7.702 4.640 1.00 50.91 70 GLY A O 1
ATOM 548 N N . ILE A 1 71 ? -18.447 5.655 5.507 1.00 50.44 71 ILE A N 1
ATOM 549 C CA . ILE A 1 71 ? -18.803 5.977 6.896 1.00 50.44 71 ILE A CA 1
ATOM 550 C C . ILE A 1 71 ? -17.529 6.334 7.683 1.00 50.44 71 ILE A C 1
ATOM 552 O O . ILE A 1 71 ? -17.373 6.000 8.855 1.00 50.44 71 ILE A O 1
ATOM 556 N N . CYS A 1 72 ? -16.644 7.130 7.080 1.00 50.28 72 CYS A N 1
ATOM 557 C CA . CYS A 1 72 ? -15.787 8.025 7.844 1.00 50.28 72 CYS A CA 1
ATOM 558 C C . CYS A 1 72 ? -16.671 9.221 8.170 1.00 50.28 72 CYS A C 1
ATOM 560 O O . CYS A 1 72 ? -16.662 10.256 7.503 1.00 50.28 72 CYS A O 1
ATOM 562 N N . ALA A 1 73 ? -17.548 8.969 9.139 1.00 43.28 73 ALA A N 1
ATOM 563 C CA . ALA A 1 73 ? -18.473 9.920 9.696 1.00 43.28 73 ALA A CA 1
ATOM 564 C C . ALA A 1 73 ? -17.729 11.198 10.099 1.00 43.28 73 ALA A C 1
ATOM 566 O O . ALA A 1 73 ? -16.773 11.160 10.866 1.00 43.28 73 ALA A O 1
ATOM 567 N N . GLU A 1 74 ? -18.240 12.303 9.566 1.00 43.62 74 GLU A N 1
ATOM 568 C CA . GLU A 1 74 ? -18.277 13.620 10.191 1.00 43.62 74 GLU A CA 1
ATOM 569 C C . GLU A 1 74 ? -16.923 14.215 10.608 1.00 43.62 74 GLU A C 1
ATOM 571 O O . GLU A 1 74 ? -16.403 14.005 11.701 1.00 43.62 74 GLU A O 1
ATOM 576 N N . PHE A 1 75 ? -16.434 15.118 9.753 1.00 45.47 75 PHE A N 1
ATOM 577 C CA . PHE A 1 75 ? -15.765 16.324 10.231 1.00 45.47 75 PHE A CA 1
ATOM 578 C C . PHE A 1 75 ? -16.649 16.968 11.312 1.00 45.47 75 PHE A C 1
ATOM 580 O O . PHE A 1 75 ? -17.665 17.588 11.004 1.00 45.47 75 PHE A O 1
ATOM 587 N N . VAL A 1 76 ? -16.274 16.780 12.575 1.00 47.41 76 VAL A N 1
ATOM 588 C CA . VAL A 1 76 ? -16.741 17.603 13.688 1.00 47.41 76 VAL A CA 1
ATOM 589 C C . VAL A 1 76 ? -15.891 18.874 13.675 1.00 47.41 76 VAL A C 1
ATOM 591 O O . VAL A 1 76 ? -14.729 18.844 14.079 1.00 47.41 76 VAL A O 1
ATOM 594 N N . GLU A 1 77 ? -16.472 19.970 13.185 1.00 38.62 77 GLU A N 1
ATOM 595 C CA . GLU A 1 77 ? -16.128 21.341 13.602 1.00 38.62 77 GLU A CA 1
ATOM 596 C C . GLU A 1 77 ? -17.198 21.866 14.565 1.00 38.62 77 GLU 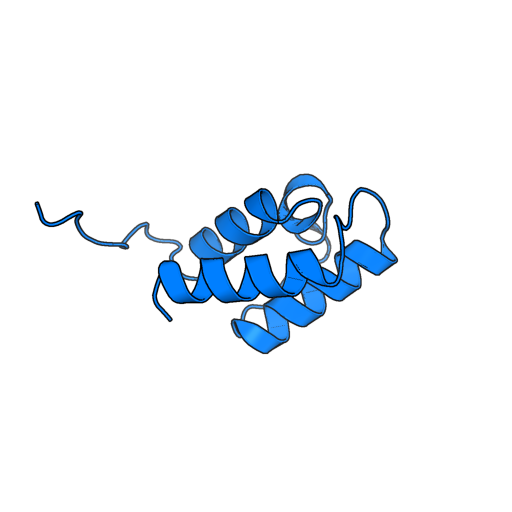A C 1
ATOM 598 O O . GLU A 1 77 ? -18.404 21.645 14.294 1.00 38.62 77 GLU A O 1
#

Foldseek 3Di:
DDLVVLLVVLVVVCVVPVFLAQPLVSLVVQQVVLCVPLVDHDDPVCSGCQQRRHSVSVSVNSVCRNCVPPPPDDDDD

Nearest PDB structures (foldseek):
  5gxt-assembly1_A  TM=8.534E-01  e=8.168E-01  Escherichia coli K-12
  2n5i-assembly1_A  TM=6.785E-01  e=4.116E-01  Pseudomonas protegens Pf-5
  7thq-assembly1_E  TM=8.331E-01  e=8.168E-01  Prodigiosinella confusarubida
  5jdx-assembly1_A  TM=7.489E-01  e=7.675E-01  Serratia sp. (in: enterobacteria)

Sequence (77 aa):
MDSQEIHECIAEFGKIRQDAGRDEAALMEVALFVEDLFGIVLSDDEICEENLGAHNLTEKFVMKKLDPEGICAEFVE

Solvent-accessible surface area (backbone atoms only — not comparable to full-atom values): 4572 Å² total; per-residue (Å²): 134,58,74,63,59,53,49,52,54,45,53,55,52,35,72,76,49,78,56,29,47,85,41,65,70,41,26,49,53,52,46,52,51,46,28,69,74,71,71,46,87,80,51,77,90,57,60,35,50,84,33,42,13,35,58,75,34,32,50,55,46,50,52,43,68,77,39,79,83,68,73,78,72,68,89,84,127

Mean predicted aligned error: 7.8 Å

Radius of gyration: 12.48 Å; Cα contacts (8 Å, |Δi|>4): 66; chains: 1; bounding box: 31×3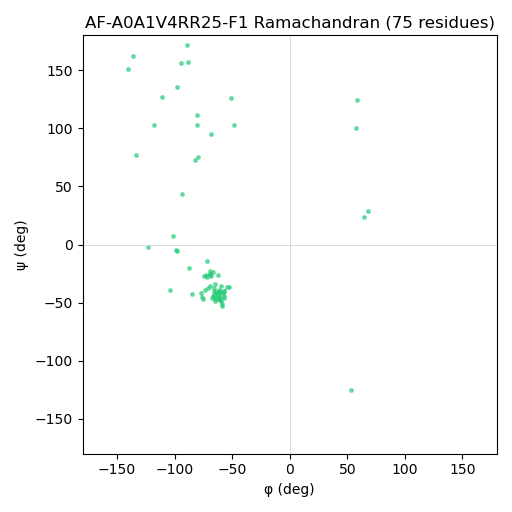0×27 Å

pLDDT: mean 78.19, std 13.6, range [38.62, 90.81]